Protein AF-A0A4U0V334-F1 (afdb_monomer_lite)

Sequence (136 aa):
KWNVPGDAAARKKHFLTEAHLKGFEFEEGRAYQCDFFNPYLDFNEFALKLPGFALVPGITVPIIRYWDGQPLRYALKNRATDELLFVLVFTLVPAGNAAQEEQKTAHGTATNDRNDGSKAPKPSAPNQAPPDDDLD

Radius of gyration: 24.69 Å; chains: 1; bounding box: 62×64×43 Å

Organism: NCBI:txid331657

InterPro domains:
  IPR013897 Domain of unknown function at the cortex 1 [PF08588] (3-93)

pLDDT: mean 71.51, std 20.06, range [31.98, 95.81]

Structure (mmCIF, N/CA/C/O backbone):
data_AF-A0A4U0V334-F1
#
_entry.id   AF-A0A4U0V334-F1
#
loop_
_atom_site.group_PDB
_atom_site.id
_atom_site.type_symbol
_atom_site.label_atom_id
_atom_site.label_alt_id
_atom_site.label_comp_id
_atom_site.label_asym_id
_atom_site.label_entity_id
_atom_site.label_seq_id
_atom_site.pdbx_PDB_ins_code
_atom_site.Cartn_x
_atom_site.Cartn_y
_atom_site.Cartn_z
_atom_site.occupancy
_atom_site.B_iso_or_equiv
_atom_site.auth_seq_id
_atom_site.auth_comp_id
_atom_site.auth_asym_id
_atom_site.auth_atom_id
_atom_site.pdbx_PDB_model_num
ATOM 1 N N . LYS A 1 1 ? -22.970 -3.326 8.012 1.00 71.88 1 LYS A N 1
ATOM 2 C CA . LYS A 1 1 ? -21.988 -3.596 9.089 1.00 71.88 1 LYS A CA 1
ATOM 3 C C . LYS A 1 1 ? -21.104 -2.377 9.357 1.00 71.88 1 LYS A C 1
ATOM 5 O O . LYS A 1 1 ? -21.142 -1.895 10.471 1.00 71.88 1 LYS A O 1
ATOM 10 N N . TRP A 1 2 ? -20.439 -1.791 8.350 1.00 83.38 2 TRP A N 1
ATOM 11 C CA . TRP A 1 2 ? -19.466 -0.697 8.571 1.00 83.38 2 TRP A CA 1
ATOM 12 C C . TRP A 1 2 ? -19.742 0.607 7.802 1.00 83.38 2 TRP A C 1
ATOM 14 O O . TRP A 1 2 ? -18.956 1.538 7.881 1.00 83.38 2 TRP A O 1
ATOM 24 N N . ASN A 1 3 ? -20.838 0.672 7.032 1.00 88.88 3 ASN A N 1
ATOM 25 C CA . ASN A 1 3 ? -21.253 1.841 6.235 1.00 88.88 3 ASN A CA 1
ATOM 26 C C . ASN A 1 3 ? -20.127 2.478 5.397 1.00 88.88 3 ASN A C 1
ATOM 28 O O . ASN A 1 3 ? -20.089 3.691 5.197 1.00 88.88 3 ASN A O 1
ATOM 32 N N . VAL A 1 4 ? -19.217 1.638 4.893 1.00 91.25 4 VAL A N 1
ATOM 33 C CA . VAL A 1 4 ? -18.082 2.066 4.075 1.00 91.25 4 VAL A CA 1
ATOM 34 C C . VAL A 1 4 ? -18.601 2.582 2.726 1.00 91.25 4 VAL A C 1
ATOM 36 O O . VAL A 1 4 ? -19.304 1.841 2.034 1.00 91.25 4 VAL A O 1
ATOM 39 N N . PRO A 1 5 ? -18.257 3.816 2.320 1.00 93.75 5 PRO A N 1
ATOM 40 C CA . PRO A 1 5 ? -18.695 4.369 1.041 1.00 93.75 5 PRO A CA 1
ATOM 41 C C . PRO A 1 5 ? -18.222 3.565 -0.186 1.00 93.75 5 PRO A C 1
ATOM 43 O O . PRO A 1 5 ? -17.156 2.946 -0.183 1.00 93.75 5 PRO A O 1
ATOM 46 N N . GLY A 1 6 ? -18.993 3.614 -1.277 1.00 91.00 6 GLY A N 1
ATOM 47 C CA . GLY A 1 6 ? -18.625 2.982 -2.555 1.00 91.00 6 GLY A CA 1
ATOM 48 C C . GLY A 1 6 ? -17.548 3.738 -3.345 1.00 91.00 6 GLY A C 1
ATOM 49 O O . GLY A 1 6 ? -16.776 3.122 -4.076 1.00 91.00 6 GLY A O 1
ATOM 50 N N . ASP A 1 7 ? -17.442 5.052 -3.153 1.00 93.44 7 ASP A N 1
ATOM 51 C CA . ASP A 1 7 ? -16.440 5.905 -3.8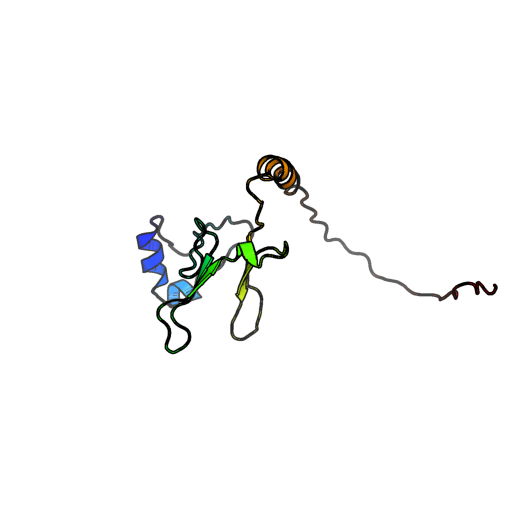00 1.00 93.44 7 ASP A CA 1
ATOM 52 C C . ASP A 1 7 ? -15.086 5.887 -3.060 1.00 93.44 7 ASP A C 1
ATOM 54 O O . ASP A 1 7 ? -15.035 5.860 -1.827 1.00 93.44 7 ASP A O 1
ATOM 58 N N . ALA A 1 8 ? -13.978 5.918 -3.805 1.00 88.69 8 ALA A N 1
ATOM 59 C CA . ALA A 1 8 ? -12.629 5.811 -3.248 1.00 88.69 8 ALA A CA 1
ATOM 60 C C . ALA A 1 8 ? -12.238 7.025 -2.387 1.00 88.69 8 ALA A C 1
ATOM 62 O O . ALA A 1 8 ? -11.695 6.853 -1.289 1.00 88.69 8 ALA A O 1
ATOM 63 N N . ALA A 1 9 ? -12.548 8.246 -2.837 1.00 91.50 9 ALA A N 1
ATOM 64 C CA . ALA A 1 9 ? -12.251 9.460 -2.078 1.00 91.50 9 ALA A CA 1
ATOM 65 C C . ALA A 1 9 ? -13.094 9.523 -0.794 1.00 91.50 9 ALA A C 1
ATOM 67 O O . ALA A 1 9 ? -12.582 9.861 0.281 1.00 91.50 9 ALA A O 1
ATOM 68 N N . ALA A 1 10 ? -14.360 9.113 -0.877 1.00 94.44 10 ALA A N 1
ATOM 69 C CA . ALA A 1 10 ? -15.244 9.000 0.274 1.00 94.44 10 ALA A CA 1
ATOM 70 C C . ALA A 1 10 ? -14.764 7.941 1.282 1.00 94.44 10 ALA A C 1
ATOM 72 O O . ALA A 1 10 ? -14.766 8.223 2.481 1.00 94.44 10 ALA A O 1
ATOM 73 N N . ARG A 1 11 ? -14.286 6.765 0.836 1.00 93.25 11 ARG A N 1
ATOM 74 C CA . ARG A 1 11 ? -13.657 5.769 1.731 1.00 93.25 11 ARG A CA 1
ATOM 75 C C . ARG A 1 11 ? -12.430 6.323 2.429 1.00 93.25 11 ARG A C 1
ATOM 77 O O . ARG A 1 11 ? -12.322 6.188 3.645 1.00 93.25 11 ARG A O 1
ATOM 84 N N . LYS A 1 12 ? -11.532 6.975 1.680 1.00 90.88 12 LYS A N 1
ATOM 85 C CA . LYS A 1 12 ? -10.335 7.606 2.250 1.00 90.88 12 LYS A CA 1
ATOM 86 C C . LYS A 1 12 ? -10.725 8.568 3.367 1.00 90.88 12 LYS A C 1
ATOM 88 O O . LYS A 1 12 ? -10.180 8.468 4.458 1.00 90.88 12 LYS A O 1
ATOM 93 N N . LYS A 1 13 ? -11.704 9.446 3.121 1.00 94.88 13 LYS A N 1
ATOM 94 C CA . LYS A 1 13 ? -12.220 10.385 4.128 1.00 94.88 13 LYS A CA 1
ATOM 95 C C . LYS A 1 13 ? -12.869 9.670 5.318 1.00 94.88 13 LYS A C 1
ATOM 97 O O . LYS A 1 13 ? -12.635 10.071 6.452 1.00 94.88 13 LYS A O 1
ATOM 102 N N . HIS A 1 14 ? -13.662 8.626 5.074 1.00 94.00 14 HIS A N 1
ATOM 103 C CA . HIS A 1 14 ? -14.339 7.847 6.115 1.00 94.00 14 HIS A CA 1
ATOM 104 C C . HIS A 1 14 ? -13.341 7.247 7.115 1.00 94.00 14 HIS A C 1
ATOM 106 O O . HIS A 1 14 ? -13.540 7.363 8.323 1.00 94.00 14 HIS A O 1
ATOM 112 N N . PHE A 1 15 ? -12.233 6.693 6.620 1.00 94.25 15 PHE A N 1
ATOM 113 C CA . PHE A 1 15 ? -11.183 6.094 7.445 1.00 94.25 15 PHE A CA 1
ATOM 114 C C . PHE A 1 15 ? -10.159 7.094 8.010 1.00 94.25 15 PHE A C 1
ATOM 116 O O . PHE A 1 15 ? -9.210 6.677 8.662 1.00 94.25 15 PHE A O 1
ATOM 123 N N . LEU A 1 16 ? -10.348 8.410 7.836 1.00 94.88 16 LEU A N 1
ATOM 124 C CA . LEU A 1 16 ? -9.604 9.404 8.628 1.00 94.88 16 LEU A CA 1
ATOM 125 C C . LEU A 1 16 ? -10.107 9.474 10.077 1.00 94.88 16 LEU A C 1
ATOM 127 O O . LEU A 1 16 ? -9.397 9.957 10.955 1.00 94.88 16 LEU A O 1
ATOM 131 N N . THR A 1 17 ? -11.331 9.012 10.338 1.00 94.88 17 THR A N 1
ATOM 132 C CA . THR A 1 17 ? -11.893 8.946 11.687 1.00 94.88 17 THR A CA 1
ATOM 133 C C . THR A 1 17 ? -11.444 7.662 12.379 1.00 94.88 17 THR A C 1
ATOM 135 O O . THR A 1 17 ? -11.780 6.561 11.947 1.00 94.88 17 THR A O 1
ATOM 138 N N . GLU A 1 18 ? -10.739 7.800 13.502 1.00 93.62 18 GLU A N 1
ATOM 139 C CA . GLU A 1 18 ? -10.164 6.673 14.249 1.00 93.62 18 GLU A CA 1
ATOM 140 C C . GLU A 1 18 ? -11.206 5.627 14.680 1.00 93.62 18 GLU A C 1
ATOM 142 O O . GLU A 1 18 ? -10.941 4.429 14.625 1.00 93.62 18 GLU A O 1
ATOM 147 N N . ALA A 1 19 ? -12.417 6.057 15.047 1.00 93.44 19 ALA A N 1
ATOM 148 C CA . ALA A 1 19 ? -13.504 5.147 15.405 1.00 93.44 19 ALA A CA 1
ATOM 149 C C . ALA A 1 19 ? -13.895 4.210 14.246 1.00 93.44 19 ALA A C 1
ATOM 151 O O . ALA A 1 19 ? -14.163 3.033 14.476 1.00 93.44 19 ALA A O 1
ATOM 152 N N . HIS A 1 20 ? -13.879 4.700 13.001 1.00 94.25 20 HIS A N 1
ATOM 153 C CA . HIS A 1 20 ? -14.166 3.874 11.826 1.00 94.25 20 HIS A CA 1
ATOM 154 C C . HIS A 1 20 ? -13.020 2.908 11.510 1.00 94.25 20 HIS A C 1
ATOM 156 O O . HIS A 1 20 ? -13.281 1.796 11.064 1.00 94.25 20 HIS A O 1
ATOM 162 N N . LEU A 1 21 ? -11.765 3.301 11.767 1.00 90.44 21 LEU A N 1
ATOM 163 C CA . LEU A 1 21 ? -10.610 2.404 11.640 1.00 90.44 21 LEU A CA 1
ATOM 164 C C . LEU A 1 21 ? -10.677 1.266 12.661 1.00 90.44 21 LEU A C 1
ATOM 166 O O . LEU A 1 21 ? -10.550 0.105 12.293 1.00 90.44 21 LEU A O 1
ATOM 170 N N . LYS A 1 22 ? -10.909 1.597 13.936 1.00 90.94 22 LYS A N 1
ATOM 171 C CA . LYS A 1 22 ? -10.968 0.615 15.030 1.00 90.94 22 LYS A CA 1
ATOM 172 C C . LYS A 1 22 ? -12.173 -0.317 14.938 1.00 90.94 22 LYS A C 1
ATOM 174 O O . LYS A 1 22 ? -12.090 -1.448 15.394 1.00 90.94 22 LYS A O 1
ATOM 179 N N . GLY A 1 23 ? -13.284 0.163 14.382 1.00 91.75 23 GLY A N 1
ATOM 180 C CA . GLY A 1 23 ? -14.483 -0.644 14.178 1.00 91.75 23 GLY A CA 1
ATOM 181 C C . GLY A 1 23 ? -14.441 -1.514 12.924 1.00 91.75 23 GLY A C 1
ATOM 182 O O . GLY A 1 23 ? -15.354 -2.303 12.723 1.00 91.75 23 GLY A O 1
ATOM 183 N N . PHE A 1 24 ? -13.442 -1.362 12.053 1.00 92.56 24 PHE A N 1
ATOM 184 C CA . PHE A 1 24 ? -13.371 -2.138 10.823 1.00 92.56 24 PHE A CA 1
ATOM 185 C C . PHE A 1 24 ? -12.706 -3.493 11.057 1.00 92.56 24 PHE A C 1
ATOM 187 O O . PHE A 1 24 ? -11.598 -3.575 11.578 1.00 92.56 24 PHE A O 1
ATOM 194 N N . GLU A 1 25 ? -13.355 -4.548 10.574 1.00 91.06 25 GLU A N 1
ATOM 195 C CA . GLU A 1 25 ? -12.827 -5.908 10.598 1.00 91.06 25 GLU A CA 1
ATOM 196 C C . GLU A 1 25 ? -12.737 -6.467 9.179 1.00 91.06 25 GLU A C 1
ATOM 198 O O . GLU A 1 25 ? -13.663 -6.317 8.369 1.00 91.06 25 GLU A O 1
ATOM 203 N N . PHE A 1 26 ? -11.621 -7.136 8.890 1.00 87.31 26 PHE A N 1
ATOM 204 C CA . PHE A 1 26 ? -11.492 -7.955 7.693 1.00 87.31 26 PHE A CA 1
ATOM 205 C C . PHE A 1 26 ? -12.303 -9.244 7.869 1.00 87.31 26 PHE A C 1
ATOM 207 O O . PHE A 1 26 ? -12.267 -9.877 8.919 1.00 87.31 26 PHE A O 1
ATOM 214 N N . GLU A 1 27 ? -13.056 -9.614 6.839 1.00 90.25 27 GLU A N 1
ATOM 215 C CA . GLU A 1 27 ? -13.955 -10.763 6.835 1.00 90.25 27 GLU A CA 1
ATOM 216 C C . GLU A 1 27 ? -13.328 -11.892 6.018 1.00 90.25 27 GLU A C 1
ATOM 218 O O . GLU A 1 27 ? -12.861 -11.679 4.893 1.00 90.25 27 GLU A O 1
ATOM 223 N N . GLU A 1 28 ? -13.334 -13.103 6.574 1.00 90.75 28 GLU A N 1
ATOM 224 C CA . GLU A 1 28 ? -12.890 -14.296 5.858 1.00 90.75 28 GLU A CA 1
ATOM 225 C C . GLU A 1 28 ? -13.732 -14.502 4.587 1.00 90.75 28 GLU A C 1
ATOM 227 O O . GLU A 1 28 ? -14.951 -14.330 4.586 1.00 90.75 28 GLU A O 1
ATOM 232 N N . GLY A 1 29 ? -13.077 -14.850 3.478 1.00 91.62 29 GLY A N 1
ATOM 233 C CA . GLY A 1 29 ? -13.739 -15.090 2.192 1.00 91.62 29 GLY A CA 1
ATOM 234 C C . GLY A 1 29 ? -14.118 -13.827 1.412 1.00 91.62 29 GLY A C 1
ATOM 235 O O . GLY A 1 29 ? -14.613 -13.935 0.289 1.00 91.62 29 GLY A O 1
ATOM 236 N N . ARG A 1 30 ? -13.860 -12.626 1.948 1.00 89.12 30 ARG A N 1
ATOM 237 C CA . ARG A 1 30 ? -14.080 -11.370 1.225 1.00 89.12 30 ARG A CA 1
ATOM 238 C C . ARG A 1 30 ? -12.839 -10.967 0.432 1.00 89.12 30 ARG A C 1
ATOM 240 O O . ARG A 1 30 ? -11.736 -10.909 0.963 1.00 89.12 30 ARG A O 1
ATOM 247 N N . ALA A 1 31 ? -13.030 -10.634 -0.843 1.00 88.38 31 ALA A N 1
ATOM 248 C CA . ALA A 1 31 ? -11.969 -10.065 -1.663 1.00 88.38 31 ALA A CA 1
ATOM 249 C C . ALA A 1 31 ? -11.723 -8.599 -1.275 1.00 88.38 31 ALA A C 1
ATOM 251 O O . ALA A 1 31 ? -12.647 -7.779 -1.275 1.00 88.38 31 ALA A O 1
ATOM 252 N N . TYR A 1 32 ? -10.466 -8.270 -0.983 1.00 86.19 32 TYR A N 1
ATOM 253 C CA . TYR A 1 32 ? -10.001 -6.907 -0.745 1.00 86.19 32 TYR A CA 1
ATOM 254 C C . TYR A 1 32 ? -9.016 -6.523 -1.840 1.00 86.19 32 TYR A C 1
ATOM 256 O O . TYR A 1 32 ? -8.155 -7.312 -2.216 1.00 86.19 32 TYR A O 1
ATOM 264 N N . GLN A 1 33 ? -9.161 -5.307 -2.354 1.00 85.56 33 GLN A N 1
ATOM 265 C CA . GLN A 1 33 ? -8.292 -4.756 -3.385 1.00 85.56 33 GLN A CA 1
ATOM 266 C C . GLN A 1 33 ? -7.700 -3.451 -2.870 1.00 85.56 33 GLN A C 1
ATOM 268 O O . GLN A 1 33 ? -8.393 -2.649 -2.235 1.00 85.56 33 GLN A O 1
ATOM 273 N N . CYS A 1 34 ? -6.420 -3.245 -3.141 1.00 80.75 34 CYS A N 1
ATOM 274 C CA . CYS A 1 34 ? -5.721 -2.006 -2.864 1.00 80.75 34 CYS A CA 1
ATOM 275 C C . CYS A 1 34 ? -4.675 -1.765 -3.947 1.00 80.75 34 CYS A C 1
ATOM 277 O O . CYS A 1 34 ? -4.100 -2.706 -4.492 1.00 80.75 34 CYS A O 1
ATOM 279 N N . ASP A 1 35 ? -4.424 -0.492 -4.225 1.00 81.00 35 ASP A N 1
ATOM 280 C CA . ASP A 1 35 ? -3.303 -0.102 -5.062 1.00 81.00 35 ASP A CA 1
ATOM 281 C C . ASP A 1 35 ? -2.031 -0.137 -4.216 1.00 81.00 35 ASP A C 1
ATOM 283 O O . ASP A 1 35 ? -1.983 0.408 -3.106 1.00 81.00 35 ASP A O 1
ATOM 287 N N . PHE A 1 36 ? -0.985 -0.773 -4.735 1.00 80.00 36 PHE A N 1
ATOM 288 C CA . PHE A 1 36 ? 0.334 -0.676 -4.132 1.00 80.00 36 PHE A CA 1
ATOM 289 C C . PHE A 1 36 ? 0.999 0.629 -4.568 1.00 80.00 36 PHE A C 1
ATOM 291 O O . PHE A 1 36 ? 1.182 0.879 -5.757 1.00 80.00 36 PHE A O 1
ATOM 298 N N . PHE A 1 37 ? 1.408 1.443 -3.597 1.00 77.62 37 PHE A N 1
ATOM 299 C CA . PHE A 1 37 ? 2.192 2.644 -3.846 1.00 77.62 37 PHE A CA 1
ATOM 300 C C . PHE A 1 37 ? 3.353 2.723 -2.859 1.00 77.62 37 PHE A C 1
ATOM 302 O O . PHE A 1 37 ? 3.149 2.778 -1.645 1.00 77.62 37 PHE A O 1
ATOM 309 N N . ASN A 1 38 ? 4.576 2.762 -3.384 1.00 79.06 38 ASN A N 1
ATOM 310 C CA . ASN A 1 38 ? 5.774 3.050 -2.612 1.00 79.06 38 ASN A CA 1
ATOM 311 C C . ASN A 1 38 ? 6.499 4.238 -3.264 1.00 79.06 38 ASN A C 1
ATOM 313 O O . ASN A 1 38 ? 6.951 4.094 -4.398 1.00 79.06 38 ASN A O 1
ATOM 317 N N . PRO A 1 39 ? 6.647 5.387 -2.574 1.00 77.75 39 PRO A N 1
ATOM 318 C CA . PRO A 1 39 ? 7.265 6.583 -3.154 1.00 77.75 39 PRO A CA 1
ATOM 319 C C . PRO A 1 39 ? 8.743 6.390 -3.512 1.00 77.75 39 PRO A C 1
ATOM 321 O O . PRO A 1 39 ? 9.312 7.210 -4.228 1.00 77.75 39 PRO A O 1
ATOM 324 N N . TYR A 1 40 ? 9.363 5.328 -3.004 1.00 79.50 40 TYR A N 1
ATOM 325 C CA . TYR A 1 40 ? 10.763 5.027 -3.232 1.00 79.50 40 TYR A CA 1
ATOM 326 C C . TYR A 1 40 ? 10.973 3.993 -4.329 1.00 79.50 40 TYR A C 1
ATOM 328 O O . TYR A 1 40 ? 12.101 3.859 -4.767 1.00 79.50 40 TYR A O 1
ATOM 336 N N . LEU A 1 41 ? 9.957 3.259 -4.790 1.00 82.62 41 LEU A N 1
ATOM 337 C CA . LEU A 1 41 ? 10.141 2.255 -5.840 1.00 82.62 41 LEU A CA 1
ATOM 338 C C . LEU A 1 41 ? 9.627 2.785 -7.179 1.00 82.62 41 LEU A C 1
ATOM 340 O O . LEU A 1 41 ? 8.435 3.038 -7.337 1.00 82.62 41 LEU A O 1
ATOM 344 N N . ASP A 1 42 ? 10.527 2.914 -8.148 1.00 79.88 42 ASP A N 1
ATOM 345 C CA . ASP A 1 42 ? 10.175 3.194 -9.535 1.00 79.88 42 ASP A CA 1
ATOM 346 C C . ASP A 1 42 ? 10.107 1.882 -10.314 1.00 79.88 42 ASP A C 1
ATOM 348 O O . ASP A 1 42 ? 11.137 1.252 -10.528 1.00 79.88 42 ASP A O 1
ATOM 352 N N . PHE A 1 43 ? 8.911 1.465 -10.731 1.00 76.88 43 PHE A N 1
ATOM 353 C CA . PHE A 1 43 ? 8.724 0.242 -11.518 1.00 76.88 43 PHE A CA 1
ATOM 354 C C . PHE A 1 43 ? 9.130 0.387 -12.988 1.00 76.88 43 PHE A C 1
ATOM 356 O O . PHE A 1 43 ? 9.426 -0.626 -13.616 1.00 76.88 43 PHE A O 1
ATOM 363 N N . ASN A 1 44 ? 9.167 1.605 -13.539 1.00 76.88 44 ASN A N 1
ATOM 364 C CA . ASN A 1 44 ? 9.528 1.811 -14.944 1.00 76.88 44 ASN A CA 1
ATOM 365 C C . ASN A 1 44 ? 11.025 1.566 -15.161 1.00 76.88 44 ASN A C 1
ATOM 367 O O . ASN A 1 44 ? 11.418 0.925 -16.131 1.00 76.88 44 ASN A O 1
ATOM 371 N N . GLU A 1 45 ? 11.854 2.059 -14.237 1.00 75.69 45 GLU A N 1
ATOM 372 C CA . GLU A 1 45 ? 13.315 1.884 -14.271 1.00 75.69 45 GLU A CA 1
ATOM 373 C C . GLU A 1 45 ? 13.822 0.812 -13.291 1.00 75.69 45 GLU A C 1
ATOM 375 O O . GLU A 1 45 ? 15.019 0.533 -13.225 1.00 75.69 45 GLU A O 1
ATOM 380 N N . PHE A 1 46 ? 12.914 0.218 -12.514 1.00 78.06 46 PHE A N 1
ATOM 381 C CA . PHE A 1 46 ? 13.194 -0.717 -11.426 1.00 78.06 46 PHE A CA 1
ATOM 382 C C . PHE A 1 46 ? 14.316 -0.239 -10.486 1.00 78.06 46 PHE A C 1
ATOM 384 O O . PHE A 1 46 ? 15.333 -0.907 -10.254 1.00 78.06 46 PHE A O 1
ATOM 391 N N . ALA A 1 47 ? 14.130 0.972 -9.961 1.00 79.00 47 ALA A N 1
ATOM 392 C CA . ALA A 1 47 ? 15.109 1.668 -9.139 1.00 79.00 47 ALA A CA 1
ATOM 393 C C . ALA A 1 47 ? 14.514 2.132 -7.807 1.00 79.00 47 ALA A C 1
ATOM 395 O O . ALA A 1 47 ? 13.346 2.518 -7.724 1.00 79.00 47 ALA A O 1
ATOM 396 N N . LEU A 1 48 ? 15.341 2.125 -6.760 1.00 79.19 48 LEU A N 1
ATOM 397 C CA . LEU A 1 48 ? 14.986 2.666 -5.456 1.00 79.19 48 LEU A CA 1
ATOM 398 C C . LEU A 1 48 ? 15.418 4.136 -5.372 1.00 79.19 48 LEU A C 1
ATOM 400 O O . LEU A 1 48 ? 16.610 4.436 -5.368 1.00 79.19 48 LEU A O 1
ATOM 404 N N . LYS A 1 49 ? 14.454 5.049 -5.297 1.00 80.69 49 LYS A N 1
ATOM 405 C CA . LYS A 1 49 ? 14.625 6.488 -5.090 1.00 80.69 49 LYS A CA 1
ATOM 406 C C . LYS A 1 49 ? 14.583 6.783 -3.599 1.00 80.69 49 LYS A C 1
ATOM 408 O O . LYS A 1 49 ? 13.514 6.977 -3.032 1.00 80.69 49 LYS A O 1
ATOM 413 N N . LEU A 1 50 ? 15.736 6.808 -2.945 1.00 77.75 50 LEU A N 1
ATOM 414 C CA . LEU A 1 50 ? 15.808 7.147 -1.529 1.00 77.75 50 LEU A CA 1
ATOM 415 C C . LEU A 1 50 ? 15.950 8.666 -1.348 1.00 77.75 50 LEU A C 1
ATOM 417 O O . LEU A 1 50 ? 16.862 9.268 -1.929 1.00 77.75 50 LEU A O 1
ATOM 421 N N . PRO A 1 51 ? 15.089 9.311 -0.537 1.00 68.75 51 PRO A N 1
ATOM 422 C CA . PRO A 1 51 ? 15.293 10.691 -0.131 1.00 68.75 51 PRO A CA 1
ATOM 423 C C . PRO A 1 51 ? 16.593 10.759 0.668 1.00 68.75 51 PRO A C 1
ATOM 425 O O . PRO A 1 51 ? 16.884 9.863 1.459 1.00 68.75 51 PRO A O 1
ATOM 428 N N . GLY A 1 52 ? 17.382 11.801 0.403 1.00 61.78 52 GLY A N 1
ATOM 429 C CA . GLY A 1 52 ? 18.775 11.927 0.825 1.00 61.78 52 GLY A CA 1
ATOM 430 C C . GLY A 1 52 ? 19.042 11.418 2.239 1.00 61.78 52 GLY A C 1
ATOM 431 O O . GLY A 1 52 ? 18.628 12.029 3.223 1.00 61.78 52 GLY A O 1
ATOM 432 N N . PHE A 1 53 ? 19.771 10.306 2.331 1.00 53.53 53 PHE A N 1
ATOM 433 C CA . PHE A 1 53 ? 20.400 9.863 3.567 1.00 53.53 53 PHE A CA 1
ATOM 434 C C . PHE A 1 53 ? 21.480 10.904 3.878 1.00 53.53 53 PHE A C 1
ATOM 436 O O . PHE A 1 53 ? 22.507 10.908 3.216 1.00 53.53 53 PHE A O 1
ATOM 443 N N . ALA A 1 54 ? 21.178 11.854 4.768 1.00 47.47 54 AL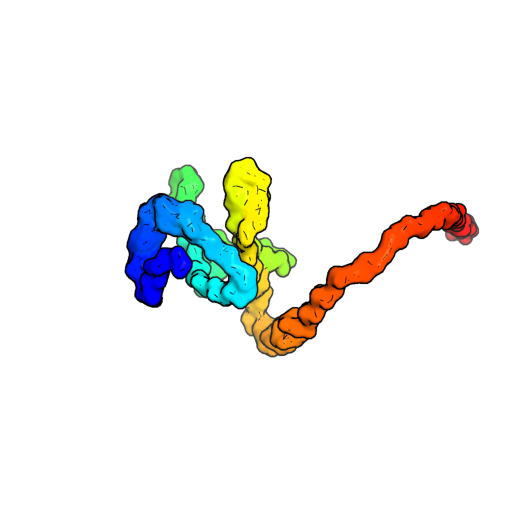A A N 1
ATOM 444 C CA . ALA A 1 54 ? 22.069 12.901 5.279 1.00 47.47 54 ALA A CA 1
ATOM 445 C C . ALA A 1 54 ? 23.107 13.460 4.266 1.00 47.47 54 ALA A C 1
ATOM 447 O O . ALA A 1 54 ? 24.183 12.901 4.099 1.00 47.47 54 ALA A O 1
ATOM 448 N N . LEU A 1 55 ? 22.823 14.643 3.694 1.00 49.88 55 LEU A N 1
ATOM 449 C CA . LEU A 1 55 ? 23.744 15.531 2.941 1.00 49.88 55 LEU A CA 1
ATOM 450 C C . LEU A 1 55 ? 23.849 15.361 1.411 1.00 49.88 55 LEU A C 1
ATOM 452 O O . LEU A 1 55 ? 24.417 16.245 0.774 1.00 49.88 55 LEU A O 1
ATOM 456 N N . VAL A 1 56 ? 23.267 14.329 0.789 1.00 56.44 56 VAL A N 1
ATOM 457 C CA . VAL A 1 56 ? 23.280 14.171 -0.686 1.00 56.44 56 VAL A CA 1
ATOM 458 C C . VAL A 1 56 ? 21.863 14.307 -1.264 1.00 56.44 56 VAL A C 1
ATOM 460 O O . VAL A 1 56 ? 20.952 13.635 -0.769 1.00 56.44 56 VAL A O 1
ATOM 463 N N . PRO A 1 57 ? 21.625 15.147 -2.294 1.00 60.53 57 PRO A N 1
ATOM 464 C CA . PRO A 1 57 ? 20.332 15.196 -2.972 1.00 60.53 57 PRO A CA 1
ATOM 465 C C . PRO A 1 57 ? 20.047 13.844 -3.643 1.00 60.53 57 PRO A C 1
ATOM 467 O O . PRO A 1 57 ? 20.779 13.453 -4.539 1.00 60.53 57 PRO A O 1
ATOM 470 N N . GLY A 1 58 ? 19.006 13.150 -3.159 1.00 64.31 58 GLY A N 1
ATOM 471 C CA . GLY A 1 58 ? 18.346 11.956 -3.720 1.00 64.31 58 GLY A CA 1
ATOM 472 C C . GLY A 1 58 ? 19.231 10.886 -4.377 1.00 64.31 58 GLY A C 1
ATOM 473 O O . GLY A 1 58 ? 19.724 11.073 -5.484 1.00 64.31 58 GLY A O 1
ATOM 474 N N . ILE A 1 59 ? 19.336 9.700 -3.769 1.00 73.44 59 ILE A N 1
ATOM 475 C CA . ILE A 1 59 ? 20.055 8.566 -4.374 1.00 73.44 59 ILE A CA 1
ATOM 476 C C . ILE A 1 59 ? 19.053 7.688 -5.128 1.00 73.44 59 ILE A C 1
ATOM 478 O O . ILE A 1 59 ? 18.080 7.216 -4.544 1.00 73.44 59 ILE A O 1
ATOM 482 N N . THR A 1 60 ? 19.310 7.448 -6.416 1.00 75.88 60 THR A N 1
ATOM 483 C CA . THR A 1 60 ? 18.586 6.450 -7.217 1.00 75.88 60 THR A CA 1
ATOM 484 C C . THR A 1 60 ? 19.468 5.218 -7.379 1.00 75.88 60 THR A C 1
ATOM 486 O O . THR A 1 60 ? 20.528 5.294 -7.999 1.00 75.88 60 THR A O 1
ATOM 489 N N . VAL A 1 61 ? 19.052 4.089 -6.805 1.00 77.75 61 VAL A N 1
ATOM 490 C CA . VAL A 1 61 ? 19.785 2.818 -6.878 1.00 77.75 61 VAL A CA 1
ATOM 491 C C . VAL A 1 61 ? 19.090 1.895 -7.881 1.00 77.75 61 VAL A C 1
ATOM 493 O O . VAL A 1 61 ? 17.969 1.466 -7.604 1.00 77.75 61 VAL A O 1
ATOM 496 N N . PRO A 1 62 ? 19.712 1.561 -9.027 1.00 80.19 62 PRO A N 1
ATOM 497 C CA . PRO A 1 62 ? 19.143 0.602 -9.966 1.00 80.19 62 PRO A CA 1
ATOM 498 C C . PRO A 1 62 ? 19.177 -0.793 -9.339 1.00 80.19 62 PRO A C 1
ATOM 500 O O . PRO A 1 62 ? 20.247 -1.386 -9.189 1.00 80.19 62 PRO A O 1
ATOM 503 N N . ILE A 1 63 ? 18.012 -1.323 -8.969 1.00 77.19 63 ILE A N 1
ATOM 504 C CA . ILE A 1 63 ? 17.926 -2.578 -8.216 1.00 77.19 63 ILE A CA 1
ATOM 505 C C . ILE A 1 63 ? 18.371 -3.743 -9.109 1.00 77.19 63 ILE A C 1
ATOM 507 O O . ILE A 1 63 ? 19.072 -4.638 -8.652 1.00 77.19 63 ILE A O 1
ATOM 511 N N . ILE A 1 64 ? 18.068 -3.685 -10.410 1.00 73.88 64 ILE A N 1
ATOM 512 C CA . ILE A 1 64 ? 18.348 -4.773 -11.357 1.00 73.88 64 ILE A CA 1
ATOM 513 C C . ILE A 1 64 ? 19.841 -5.107 -11.498 1.00 73.88 64 ILE A C 1
ATOM 515 O O . ILE A 1 64 ? 20.187 -6.234 -11.828 1.00 73.88 64 ILE A O 1
ATOM 519 N N . ARG A 1 65 ? 20.736 -4.143 -11.230 1.00 74.06 65 ARG A N 1
ATOM 520 C CA . ARG A 1 65 ? 22.192 -4.364 -11.297 1.00 74.06 65 ARG A CA 1
ATOM 521 C C . ARG A 1 65 ? 22.728 -5.176 -10.120 1.00 74.06 65 ARG A C 1
ATOM 523 O O . ARG A 1 65 ? 23.798 -5.760 -10.236 1.00 74.06 65 ARG A O 1
ATOM 530 N N . TYR A 1 66 ? 22.005 -5.173 -9.006 1.00 72.62 66 TYR A N 1
ATOM 531 C CA . TYR A 1 66 ? 22.389 -5.834 -7.759 1.00 72.62 66 TYR A CA 1
ATOM 532 C C . TYR A 1 66 ? 21.418 -6.956 -7.374 1.00 72.62 66 TYR A C 1
ATOM 534 O O . TYR A 1 66 ? 21.564 -7.555 -6.314 1.00 72.62 66 TYR A O 1
ATOM 542 N N . TRP A 1 67 ? 20.419 -7.221 -8.215 1.00 74.62 67 TRP A N 1
ATOM 543 C CA . TRP A 1 67 ? 19.412 -8.243 -7.987 1.00 74.62 67 TRP A CA 1
ATOM 544 C C . TRP A 1 67 ? 20.007 -9.631 -8.234 1.00 74.62 67 TRP A C 1
ATOM 546 O O . TRP A 1 67 ? 20.526 -9.912 -9.312 1.00 74.62 67 TRP A O 1
ATOM 556 N N . ASP A 1 68 ? 19.891 -10.511 -7.246 1.00 76.81 68 ASP A N 1
ATOM 557 C CA . ASP A 1 68 ? 20.455 -11.867 -7.232 1.00 76.81 68 ASP A CA 1
ATOM 558 C C . ASP A 1 68 ? 19.437 -12.967 -7.590 1.00 76.81 68 ASP A C 1
ATOM 560 O O . ASP A 1 68 ? 19.759 -14.152 -7.575 1.00 76.81 68 ASP A O 1
ATOM 564 N N . GLY A 1 69 ? 18.202 -12.590 -7.920 1.00 76.44 69 GLY A N 1
ATOM 565 C CA . GLY A 1 69 ? 17.106 -13.505 -8.251 1.00 76.44 69 GLY A CA 1
ATOM 566 C C . GLY A 1 69 ? 16.035 -13.583 -7.164 1.00 76.44 69 GLY A C 1
ATOM 567 O O . GLY A 1 69 ? 14.967 -14.139 -7.415 1.00 76.44 69 GLY A O 1
ATOM 568 N N . GLN A 1 70 ? 16.278 -13.019 -5.978 1.00 80.69 70 GLN A N 1
ATOM 569 C CA . GLN A 1 70 ? 15.329 -13.093 -4.870 1.00 80.69 70 GLN A CA 1
ATOM 570 C C . GLN A 1 70 ? 14.110 -12.191 -5.083 1.00 80.69 70 GLN A C 1
ATOM 572 O O . GLN A 1 70 ? 14.266 -11.049 -5.505 1.00 80.69 70 GLN A O 1
ATOM 577 N N . PRO A 1 71 ? 12.892 -12.643 -4.742 1.00 80.06 71 PRO A N 1
ATOM 578 C CA . PRO A 1 71 ? 11.701 -11.829 -4.912 1.00 80.06 71 PRO A CA 1
ATOM 579 C C . PRO A 1 71 ? 11.706 -10.618 -3.973 1.00 80.06 71 PRO A C 1
ATOM 581 O O . PRO A 1 71 ? 12.059 -10.711 -2.793 1.00 80.06 71 PRO A O 1
ATOM 584 N N . LEU A 1 72 ? 11.232 -9.479 -4.476 1.00 79.81 72 LEU A N 1
ATOM 585 C CA . LEU A 1 72 ? 11.120 -8.261 -3.686 1.00 79.81 72 LEU A CA 1
ATOM 586 C C . LEU A 1 72 ? 9.888 -8.349 -2.791 1.00 79.81 72 LEU A C 1
ATOM 588 O O . LEU A 1 72 ? 8.758 -8.446 -3.269 1.00 79.81 72 LEU A O 1
ATOM 592 N N . ARG A 1 73 ? 10.111 -8.297 -1.478 1.00 85.75 73 ARG A N 1
ATOM 593 C CA . ARG A 1 73 ? 9.070 -8.507 -0.472 1.00 85.75 73 ARG A CA 1
ATOM 594 C C . ARG A 1 73 ? 8.777 -7.235 0.317 1.00 85.75 73 ARG A C 1
ATOM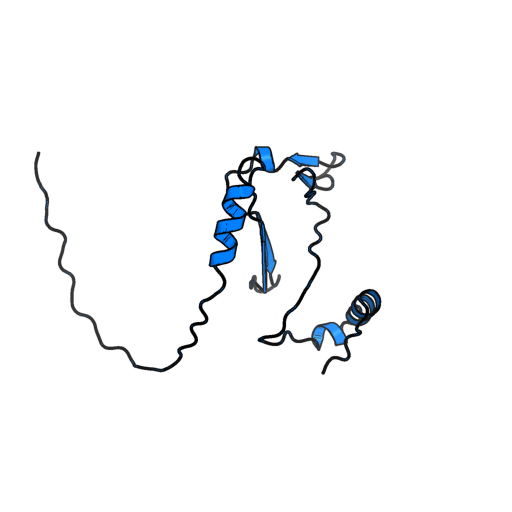 596 O O . ARG A 1 73 ? 9.652 -6.713 1.004 1.00 85.75 73 ARG A O 1
ATOM 603 N N . TYR A 1 74 ? 7.517 -6.814 0.312 1.00 85.25 74 TYR A N 1
ATOM 604 C CA . TYR A 1 74 ? 6.993 -5.768 1.185 1.00 85.25 74 TYR A CA 1
ATOM 605 C C . TYR A 1 74 ? 6.100 -6.389 2.246 1.00 85.25 74 TYR A C 1
ATOM 607 O O . TYR A 1 74 ? 5.049 -6.932 1.928 1.00 85.25 74 TYR A O 1
ATOM 615 N N . ALA A 1 75 ? 6.523 -6.304 3.504 1.00 88.94 75 ALA A N 1
ATOM 616 C CA . ALA A 1 75 ? 5.775 -6.826 4.637 1.00 88.94 75 ALA A CA 1
ATOM 617 C C . ALA A 1 75 ? 5.142 -5.679 5.429 1.00 88.94 75 ALA A C 1
ATOM 619 O O . ALA A 1 75 ? 5.843 -4.801 5.935 1.00 88.94 75 ALA A O 1
ATOM 620 N N . LEU A 1 76 ? 3.822 -5.716 5.572 1.00 87.81 76 LEU A N 1
ATOM 621 C CA . LEU A 1 76 ? 3.106 -4.959 6.584 1.00 87.81 76 LEU A CA 1
ATOM 622 C C . LEU A 1 76 ? 3.117 -5.779 7.871 1.00 87.81 76 LEU A C 1
ATOM 624 O O . LEU A 1 76 ? 2.599 -6.897 7.910 1.00 87.81 76 LEU A O 1
ATOM 628 N N . LYS A 1 77 ? 3.698 -5.209 8.923 1.00 92.75 77 LYS A N 1
ATOM 629 C CA . LYS A 1 77 ? 3.752 -5.826 10.243 1.00 92.75 77 LYS A CA 1
ATOM 630 C C . LYS A 1 77 ? 3.132 -4.933 11.301 1.00 92.75 77 LYS A C 1
ATOM 632 O O . LYS A 1 77 ? 3.197 -3.704 11.208 1.00 92.75 77 LYS A O 1
ATOM 637 N N . ASN A 1 78 ? 2.599 -5.553 12.342 1.00 90.81 78 ASN A N 1
ATOM 638 C CA . ASN A 1 78 ? 2.294 -4.859 13.576 1.00 90.81 78 ASN A CA 1
ATOM 639 C C . ASN A 1 78 ? 3.608 -4.412 14.233 1.00 90.81 78 ASN A C 1
ATOM 641 O O . ASN A 1 78 ? 4.460 -5.226 14.574 1.00 90.81 78 ASN A O 1
ATOM 645 N N . ARG A 1 79 ? 3.774 -3.104 14.429 1.00 91.44 79 ARG A N 1
ATOM 646 C CA . ARG A 1 79 ? 5.012 -2.526 14.967 1.00 91.44 79 ARG A CA 1
ATOM 647 C C . ARG A 1 79 ? 5.315 -2.945 16.411 1.00 91.44 79 ARG A C 1
ATOM 649 O O . ARG A 1 79 ? 6.479 -2.935 16.794 1.00 91.44 79 ARG A O 1
ATOM 656 N N . ALA A 1 80 ? 4.297 -3.251 17.214 1.00 94.88 80 ALA A N 1
ATOM 657 C CA . ALA A 1 80 ? 4.475 -3.600 18.622 1.00 94.88 80 ALA A CA 1
ATOM 658 C C . ALA A 1 80 ? 4.767 -5.093 18.823 1.00 94.88 80 ALA A C 1
ATOM 660 O O . ALA A 1 80 ? 5.570 -5.441 19.681 1.00 94.88 80 ALA A O 1
ATOM 661 N N . THR A 1 81 ? 4.122 -5.963 18.040 1.00 95.81 81 THR A N 1
ATOM 662 C CA . THR A 1 81 ? 4.220 -7.427 18.190 1.00 95.81 81 THR A CA 1
ATOM 663 C C . THR A 1 81 ? 5.129 -8.096 17.156 1.00 95.81 81 THR A C 1
ATOM 665 O O . THR A 1 81 ? 5.390 -9.286 17.268 1.00 95.81 81 THR A O 1
ATOM 668 N N . ASP A 1 82 ? 5.589 -7.352 16.144 1.00 92.88 82 ASP A N 1
ATOM 669 C CA . ASP A 1 82 ? 6.254 -7.852 14.927 1.00 92.88 82 ASP A CA 1
ATOM 670 C C . ASP A 1 82 ? 5.427 -8.883 14.127 1.00 92.88 82 ASP A C 1
ATOM 672 O O . ASP A 1 82 ? 5.930 -9.547 13.218 1.00 92.88 82 ASP A O 1
ATOM 676 N N . GLU A 1 83 ? 4.130 -8.987 14.421 1.00 95.19 83 GLU A N 1
ATOM 677 C CA . GLU A 1 83 ? 3.213 -9.900 13.747 1.00 95.19 83 GLU A CA 1
ATOM 678 C C . GLU A 1 83 ? 3.018 -9.505 12.280 1.00 95.19 83 GLU A C 1
ATOM 680 O O . GLU A 1 83 ? 2.786 -8.338 11.952 1.00 95.19 83 GLU A O 1
ATOM 685 N N . LEU A 1 84 ? 3.105 -10.489 11.388 1.00 92.12 84 LEU A N 1
ATOM 686 C CA . LEU A 1 84 ? 2.947 -10.299 9.954 1.00 92.12 84 LEU A CA 1
ATOM 687 C C . LEU A 1 84 ? 1.465 -10.197 9.588 1.00 92.12 84 LEU A C 1
ATOM 689 O O . LEU A 1 84 ? 0.718 -11.151 9.768 1.00 92.12 84 LEU A O 1
ATOM 693 N N . LEU A 1 85 ? 1.058 -9.056 9.033 1.00 87.88 85 LEU A N 1
ATOM 694 C CA . LEU A 1 85 ? -0.340 -8.795 8.681 1.00 87.88 85 LEU A CA 1
ATOM 695 C C . LEU A 1 85 ? -0.605 -9.021 7.192 1.00 87.88 85 LEU A C 1
ATOM 697 O O . LEU A 1 85 ? -1.637 -9.562 6.811 1.00 87.88 85 LEU A O 1
ATOM 701 N N . PHE A 1 86 ? 0.319 -8.585 6.336 1.00 87.12 86 PHE A N 1
ATOM 702 C CA . PHE A 1 86 ? 0.173 -8.694 4.888 1.00 87.12 86 PHE A CA 1
ATOM 703 C C . PHE A 1 86 ? 1.536 -8.654 4.199 1.00 87.12 86 PHE A C 1
ATOM 705 O O . PHE A 1 86 ? 2.445 -7.961 4.657 1.00 87.12 86 PHE A O 1
ATOM 712 N N . VAL A 1 87 ? 1.682 -9.378 3.088 1.00 89.69 87 VAL A N 1
ATOM 713 C CA . VAL A 1 87 ? 2.912 -9.398 2.293 1.00 89.69 87 VAL A CA 1
ATOM 714 C C . VAL A 1 87 ? 2.587 -9.230 0.819 1.00 89.69 87 VAL A C 1
ATOM 716 O O . VAL A 1 87 ? 1.803 -10.000 0.274 1.00 89.69 87 VAL A O 1
ATOM 719 N N . LEU A 1 88 ? 3.251 -8.279 0.163 1.00 87.06 88 LEU A N 1
ATOM 720 C CA . LEU A 1 88 ? 3.350 -8.249 -1.293 1.00 87.06 88 LEU A CA 1
ATOM 721 C C . LEU A 1 88 ? 4.699 -8.816 -1.714 1.00 87.06 88 LEU A C 1
ATOM 723 O O . LEU A 1 88 ? 5.739 -8.427 -1.178 1.00 87.06 88 LEU A O 1
ATOM 727 N N . VAL A 1 89 ? 4.670 -9.721 -2.684 1.00 87.94 89 VAL A N 1
ATOM 728 C CA . VAL A 1 89 ? 5.859 -10.345 -3.261 1.00 87.94 89 VAL A CA 1
ATOM 729 C C . VAL A 1 89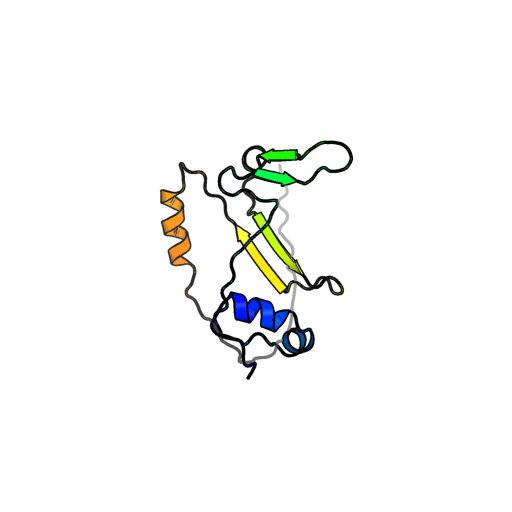 ? 5.874 -10.030 -4.749 1.00 87.94 89 VAL A C 1
ATOM 731 O O . VAL A 1 89 ? 4.956 -10.414 -5.468 1.00 87.94 89 VAL A O 1
ATOM 734 N N . PHE A 1 90 ? 6.908 -9.329 -5.204 1.00 82.19 90 PHE A N 1
ATOM 735 C CA . PHE A 1 90 ? 7.166 -9.104 -6.619 1.00 82.19 90 PHE A CA 1
ATOM 736 C C . PHE A 1 90 ? 8.245 -10.075 -7.085 1.00 82.19 90 PHE A C 1
ATOM 738 O O . PHE A 1 90 ? 9.372 -10.057 -6.584 1.00 82.19 90 PHE A O 1
ATOM 745 N N . THR A 1 91 ? 7.906 -10.897 -8.069 1.00 80.62 91 THR A N 1
ATOM 746 C CA . THR A 1 91 ? 8.888 -11.671 -8.824 1.00 80.62 91 THR A CA 1
ATOM 747 C C . THR A 1 91 ? 9.301 -10.849 -10.030 1.00 80.62 91 THR A C 1
ATOM 749 O O . THR A 1 91 ? 8.446 -10.417 -10.802 1.00 80.62 91 THR A O 1
ATOM 752 N N . LEU A 1 92 ? 10.601 -10.614 -10.187 1.00 76.25 92 LEU A N 1
ATOM 753 C CA . LEU A 1 92 ? 11.101 -10.014 -11.413 1.00 76.25 92 LEU A CA 1
ATOM 754 C C . LEU A 1 92 ? 11.373 -11.068 -12.454 1.00 76.25 92 LEU A C 1
ATOM 756 O O . LEU A 1 92 ? 12.148 -11.993 -12.223 1.00 76.25 92 LEU A O 1
ATOM 760 N N . VAL A 1 93 ? 10.816 -10.823 -13.630 1.00 75.44 93 VAL A N 1
ATOM 761 C CA . VAL A 1 93 ? 11.096 -11.604 -14.819 1.00 75.44 93 VAL A CA 1
ATOM 762 C C . VAL A 1 93 ? 11.888 -10.721 -15.776 1.00 75.44 93 VAL A C 1
ATOM 764 O O . VAL A 1 93 ? 11.386 -9.669 -16.182 1.00 75.44 93 VAL A O 1
ATOM 767 N N . PRO A 1 94 ? 13.131 -11.087 -16.135 1.00 72.25 94 PRO A N 1
ATOM 768 C CA . PRO A 1 94 ? 13.865 -10.387 -17.178 1.00 72.25 94 PRO A CA 1
ATOM 769 C C . PRO A 1 94 ? 13.040 -10.338 -18.467 1.00 72.25 94 PRO A C 1
ATOM 771 O O . PRO A 1 94 ? 12.406 -11.325 -18.834 1.00 72.25 94 PRO A O 1
ATOM 774 N N . ALA A 1 95 ? 13.075 -9.218 -19.191 1.00 71.62 95 ALA A N 1
ATOM 775 C CA . ALA A 1 95 ? 12.241 -9.026 -20.383 1.00 71.62 95 ALA A CA 1
ATOM 776 C C . ALA A 1 95 ? 12.426 -10.125 -21.453 1.00 71.62 95 ALA A C 1
ATOM 778 O O . ALA A 1 95 ? 11.469 -10.488 -22.128 1.00 71.62 95 ALA A O 1
ATOM 779 N N . GLY A 1 96 ? 13.628 -10.707 -21.568 1.00 75.38 96 GLY A N 1
ATOM 780 C CA . GLY A 1 96 ? 13.895 -11.836 -22.472 1.00 75.38 96 GLY A CA 1
ATOM 781 C C . GLY A 1 96 ? 13.206 -13.152 -22.081 1.00 75.38 96 GLY A C 1
ATOM 782 O O . GLY A 1 96 ? 13.072 -14.037 -22.920 1.00 75.38 96 GLY A O 1
ATOM 783 N N . ASN A 1 97 ? 12.736 -13.264 -20.836 1.00 67.00 97 ASN A N 1
ATOM 784 C CA . ASN A 1 97 ? 12.180 -14.481 -20.245 1.00 67.00 97 ASN A CA 1
ATOM 785 C C . ASN A 1 97 ? 10.678 -14.351 -19.917 1.00 67.00 97 ASN A C 1
ATOM 787 O O . ASN A 1 97 ? 10.050 -15.338 -19.539 1.00 67.00 97 ASN A O 1
ATOM 791 N N . ALA A 1 98 ? 10.085 -13.162 -20.092 1.00 65.69 98 ALA A N 1
ATOM 792 C CA . ALA A 1 98 ? 8.700 -12.858 -19.709 1.00 65.69 98 ALA A CA 1
ATOM 793 C C . ALA A 1 98 ? 7.666 -13.826 -20.317 1.00 65.69 98 ALA A C 1
ATOM 795 O O . ALA A 1 98 ? 6.773 -14.300 -19.619 1.00 65.69 98 ALA A O 1
ATOM 796 N N . ALA A 1 99 ? 7.841 -14.203 -21.587 1.00 62.81 99 ALA A N 1
ATOM 797 C CA . ALA A 1 99 ? 6.912 -15.083 -22.299 1.00 62.81 99 ALA A CA 1
ATOM 798 C C . ALA A 1 99 ? 6.875 -16.533 -21.769 1.00 62.81 99 ALA A C 1
ATOM 800 O O . ALA A 1 99 ? 5.914 -17.254 -22.028 1.00 62.81 99 ALA A O 1
ATOM 801 N N . GLN A 1 100 ? 7.912 -16.982 -21.051 1.00 58.97 100 GLN A N 1
ATOM 802 C CA . GLN A 1 100 ? 8.002 -18.354 -20.535 1.00 58.97 100 GLN A CA 1
ATOM 803 C C . GLN A 1 100 ? 7.422 -18.487 -19.118 1.00 58.97 100 GLN A C 1
ATOM 805 O O . GLN A 1 100 ? 6.973 -19.568 -18.739 1.00 58.97 100 GLN A O 1
ATOM 810 N N . GLU A 1 101 ? 7.397 -17.402 -18.336 1.00 61.44 101 GLU A N 1
ATOM 811 C CA . GLU A 1 101 ? 6.934 -17.437 -16.943 1.00 61.44 101 GLU A CA 1
ATOM 812 C C . GLU A 1 101 ? 5.422 -17.217 -16.785 1.00 61.44 101 GLU A C 1
ATOM 814 O O . GLU A 1 101 ? 4.826 -17.819 -15.889 1.00 61.44 101 GLU A O 1
ATOM 819 N N . GLU A 1 102 ? 4.771 -16.465 -17.684 1.00 59.22 102 GLU A N 1
ATOM 820 C CA . GLU A 1 102 ? 3.307 -16.259 -17.669 1.00 59.22 102 GLU A CA 1
ATOM 821 C C . GLU A 1 102 ? 2.510 -17.576 -17.747 1.00 59.22 102 GLU A C 1
ATOM 823 O O . GLU A 1 102 ? 1.423 -17.690 -17.180 1.00 59.22 102 GLU A O 1
ATOM 828 N N . GLN A 1 103 ? 3.062 -18.613 -18.388 1.00 51.75 103 GLN A N 1
ATOM 829 C CA . GLN A 1 103 ? 2.424 -19.932 -18.484 1.00 51.75 103 GLN A CA 1
ATOM 830 C C . GLN A 1 103 ? 2.546 -20.767 -17.197 1.00 51.75 103 GLN A C 1
ATOM 832 O O . GLN A 1 103 ? 1.742 -21.675 -16.981 1.00 51.75 103 GLN A O 1
ATOM 837 N N . LYS A 1 104 ? 3.513 -20.471 -16.317 1.00 54.78 104 LYS A N 1
ATOM 838 C CA . LYS A 1 104 ? 3.781 -21.266 -15.104 1.00 54.78 104 LYS A CA 1
ATOM 839 C C . LYS A 1 104 ? 2.956 -20.802 -13.899 1.00 54.78 104 LYS A C 1
ATOM 841 O O . LYS A 1 104 ? 2.544 -21.627 -13.085 1.00 54.78 104 LYS A O 1
ATOM 846 N N . THR A 1 105 ? 2.676 -19.505 -13.785 1.00 51.56 105 THR A N 1
ATOM 847 C CA . THR A 1 105 ? 1.885 -18.922 -12.682 1.00 51.56 105 THR A CA 1
ATOM 848 C C . THR A 1 105 ? 0.380 -19.172 -12.805 1.00 51.56 105 THR A C 1
ATOM 850 O O . THR A 1 105 ? -0.306 -19.213 -11.786 1.00 51.56 105 THR A O 1
ATOM 853 N N . ALA A 1 106 ? -0.140 -19.439 -14.007 1.00 46.69 106 ALA A N 1
ATOM 854 C CA . ALA A 1 106 ? -1.558 -19.752 -14.220 1.00 46.69 106 ALA A CA 1
ATOM 855 C C . ALA A 1 106 ? -1.990 -21.148 -13.708 1.00 46.69 106 ALA A C 1
ATOM 857 O O . ALA A 1 106 ? -3.182 -21.389 -13.526 1.00 46.69 106 ALA A O 1
ATOM 858 N N . HIS A 1 107 ? -1.053 -22.070 -13.443 1.00 39.56 107 HIS A N 1
ATOM 859 C CA . HIS A 1 107 ? -1.357 -23.449 -13.021 1.00 39.56 107 HIS A CA 1
ATOM 860 C C . HIS A 1 107 ? -1.321 -23.666 -11.489 1.00 39.56 107 HIS A C 1
ATOM 862 O O . HIS A 1 107 ? -1.505 -24.785 -11.022 1.00 39.56 107 HIS A O 1
ATOM 868 N N . GLY A 1 108 ? -1.080 -22.616 -10.688 1.00 40.53 108 GLY A N 1
ATOM 869 C CA . GLY A 1 108 ? -0.781 -22.731 -9.251 1.00 40.53 108 GLY A CA 1
ATOM 870 C C . GLY A 1 108 ? -1.883 -22.348 -8.250 1.00 40.53 108 GLY A C 1
ATOM 871 O O . GLY A 1 108 ? -1.614 -22.377 -7.054 1.00 40.53 108 GLY A O 1
ATOM 872 N N . THR A 1 109 ? -3.098 -21.967 -8.666 1.00 39.22 109 THR A N 1
ATOM 873 C CA . THR A 1 109 ? -4.125 -21.422 -7.735 1.00 39.22 109 THR A CA 1
ATOM 874 C C . THR A 1 109 ? -5.348 -22.325 -7.522 1.00 39.22 109 THR A C 1
ATOM 876 O O . THR A 1 109 ? -6.417 -21.851 -7.158 1.00 39.22 109 THR A O 1
ATOM 879 N N . ALA A 1 110 ? -5.228 -23.643 -7.673 1.00 44.62 110 ALA A N 1
ATOM 880 C CA . ALA A 1 110 ? -6.334 -24.539 -7.328 1.00 44.62 110 ALA A CA 1
ATOM 881 C C . ALA A 1 110 ? -5.872 -25.832 -6.649 1.00 44.62 110 ALA A C 1
ATOM 883 O O . ALA A 1 110 ? -5.760 -26.851 -7.312 1.00 44.62 110 ALA A O 1
ATOM 884 N N . THR A 1 111 ? -5.726 -25.804 -5.321 1.00 32.59 111 THR A N 1
ATOM 885 C CA . THR A 1 111 ? -6.232 -26.882 -4.451 1.00 32.59 111 THR A CA 1
ATOM 886 C C . THR A 1 111 ? -6.648 -26.305 -3.103 1.00 32.59 111 THR A C 1
ATOM 888 O O . THR A 1 111 ? -5.846 -25.789 -2.329 1.00 32.59 111 THR A O 1
ATOM 891 N N . ASN A 1 112 ? -7.951 -26.377 -2.870 1.00 44.34 112 ASN A N 1
ATOM 892 C CA . ASN A 1 112 ? -8.637 -26.119 -1.621 1.00 44.34 112 ASN A CA 1
ATOM 893 C C . ASN A 1 112 ? -8.627 -27.437 -0.834 1.00 44.34 112 ASN A C 1
ATOM 895 O O . ASN A 1 112 ? -9.407 -28.316 -1.179 1.00 44.34 112 ASN A O 1
ATOM 899 N N . ASP A 1 113 ? -7.775 -27.585 0.182 1.00 37.47 113 ASP A N 1
ATOM 900 C CA . ASP A 1 113 ? -7.840 -28.726 1.106 1.00 37.47 113 ASP A CA 1
ATOM 901 C C . ASP A 1 113 ? -8.191 -28.234 2.509 1.00 37.47 113 ASP A C 1
ATOM 903 O O . ASP A 1 113 ? -7.351 -27.966 3.366 1.00 37.47 113 ASP A O 1
ATOM 907 N N . ARG A 1 114 ? -9.502 -28.117 2.727 1.00 38.75 114 ARG A N 1
ATOM 908 C CA . ARG A 1 114 ? -10.097 -28.230 4.055 1.00 38.75 114 ARG A CA 1
ATOM 909 C C . ARG A 1 114 ? -10.217 -29.716 4.374 1.00 38.75 114 ARG A C 1
ATOM 911 O O . ARG A 1 114 ? -11.051 -30.393 3.780 1.00 38.75 114 ARG A O 1
ATOM 918 N N . ASN A 1 115 ? -9.455 -30.201 5.346 1.00 35.41 115 ASN A N 1
ATOM 919 C CA . ASN A 1 115 ? -9.852 -31.380 6.107 1.00 35.41 115 ASN A CA 1
ATOM 920 C C . ASN A 1 115 ? -9.361 -31.253 7.556 1.00 35.41 115 ASN A C 1
ATOM 922 O O . ASN A 1 115 ? -8.191 -31.485 7.850 1.00 35.41 115 ASN A O 1
ATOM 926 N N . ASP A 1 116 ? -10.272 -30.853 8.441 1.00 35.22 116 ASP A N 1
ATOM 927 C CA . ASP A 1 116 ? -10.160 -31.022 9.890 1.00 35.22 116 ASP A CA 1
ATOM 928 C C . ASP A 1 116 ? -11.020 -32.231 10.285 1.00 35.22 116 ASP A C 1
ATOM 930 O O . ASP A 1 116 ? -12.165 -32.350 9.844 1.00 35.22 116 ASP A O 1
ATOM 934 N N . GLY A 1 117 ? -10.458 -33.144 11.081 1.00 31.98 117 GLY A N 1
ATOM 935 C CA . GLY A 1 117 ? -11.139 -34.380 11.464 1.00 31.98 117 GLY A CA 1
ATOM 936 C C . GLY A 1 117 ? -10.270 -35.493 12.058 1.00 31.98 117 GLY A C 1
ATOM 937 O O . GLY A 1 117 ? -10.327 -36.626 11.598 1.00 31.98 117 GLY A O 1
ATOM 938 N N . SER A 1 118 ? -9.489 -35.178 13.094 1.00 32.72 118 SER A N 1
ATOM 939 C CA . SER A 1 118 ? -9.296 -36.018 14.298 1.00 32.72 118 SER A CA 1
ATOM 940 C C . SER A 1 118 ? -8.865 -37.505 14.163 1.00 32.72 118 SER A C 1
ATOM 942 O O . SER A 1 118 ? -9.701 -38.394 14.008 1.00 32.72 118 SER A O 1
ATOM 944 N N . LYS A 1 119 ? -7.601 -37.830 14.505 1.00 34.19 119 LYS A N 1
ATOM 945 C CA . LYS A 1 119 ? -7.297 -38.982 15.394 1.00 34.19 119 LYS A CA 1
ATOM 946 C C . LYS A 1 119 ? -5.908 -38.897 16.049 1.00 34.19 119 LYS A C 1
ATOM 948 O O . LYS A 1 119 ? -4.917 -38.594 15.402 1.00 34.19 119 LYS A O 1
ATOM 953 N N . ALA A 1 120 ? -5.895 -39.155 17.357 1.00 36.91 120 ALA A N 1
ATOM 954 C CA . ALA A 1 120 ? -4.809 -38.981 18.328 1.00 36.91 120 ALA A CA 1
ATOM 955 C C . ALA A 1 120 ? -3.525 -39.820 18.080 1.00 36.91 120 ALA A C 1
ATOM 957 O O . ALA A 1 120 ? -3.595 -40.847 17.402 1.00 36.91 120 ALA A O 1
ATOM 958 N N . PRO A 1 121 ? -2.371 -39.444 18.684 1.00 41.28 121 PRO A N 1
ATOM 959 C CA . PRO A 1 121 ? -1.073 -40.084 18.455 1.00 41.28 121 PRO A CA 1
ATOM 960 C C . PRO A 1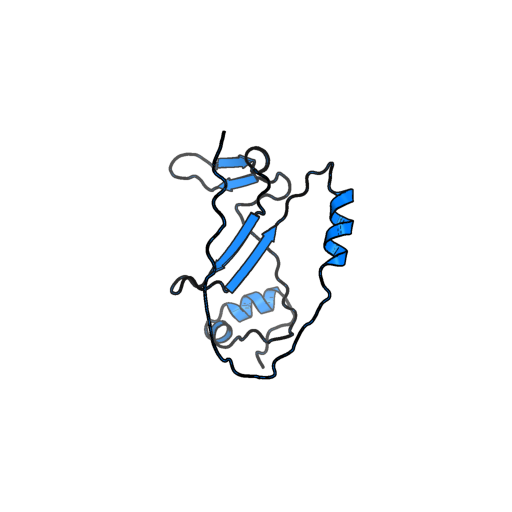 121 ? -0.785 -41.241 19.430 1.00 41.28 121 PRO A C 1
ATOM 962 O O . PRO A 1 121 ? -1.259 -41.244 20.569 1.00 41.28 121 PRO A O 1
ATOM 965 N N . LYS A 1 122 ? 0.047 -42.206 19.010 1.00 36.59 122 LYS A N 1
ATOM 966 C CA . LYS A 1 122 ? 0.690 -43.223 19.872 1.00 36.59 122 LYS A CA 1
ATOM 967 C C . LYS A 1 122 ? 1.954 -43.805 19.188 1.00 36.59 122 LYS A C 1
ATOM 969 O O . LYS A 1 122 ? 2.112 -43.590 17.992 1.00 36.59 122 LYS A O 1
ATOM 974 N N . PRO A 1 123 ? 2.887 -44.454 19.916 1.00 36.19 123 PRO A N 1
ATOM 975 C CA . PRO A 1 123 ? 4.204 -43.891 20.205 1.00 36.19 123 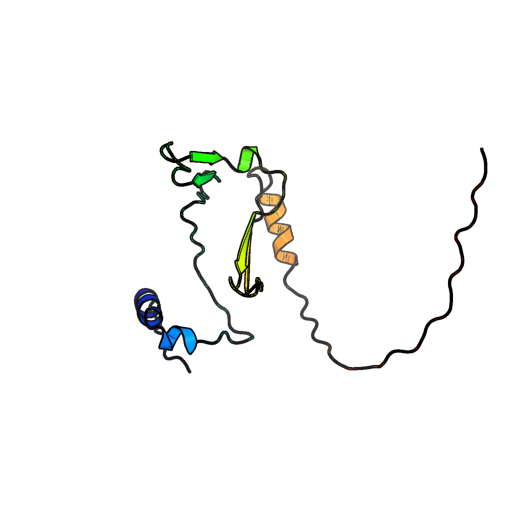PRO A CA 1
ATOM 976 C C . PRO A 1 123 ? 5.393 -44.651 19.579 1.00 36.19 123 PRO A C 1
ATOM 978 O O . PRO A 1 123 ? 5.266 -45.745 19.042 1.00 36.19 123 PRO A O 1
ATOM 981 N N . SER A 1 124 ? 6.553 -44.012 19.718 1.00 36.44 124 SER A N 1
ATOM 982 C CA . SER A 1 124 ? 7.937 -44.347 19.349 1.00 36.44 124 SER A CA 1
ATOM 983 C C . SER A 1 124 ? 8.484 -45.733 19.730 1.00 36.44 124 SER A C 1
ATOM 985 O O . SER A 1 124 ? 8.278 -46.169 20.860 1.00 36.44 124 SER A O 1
ATOM 987 N N . ALA A 1 125 ? 9.330 -46.304 18.853 1.00 40.72 125 ALA A N 1
ATOM 988 C CA . ALA A 1 125 ? 10.516 -47.134 19.158 1.00 40.72 125 ALA A CA 1
ATOM 989 C C . ALA A 1 125 ? 11.417 -47.261 17.884 1.00 40.72 125 ALA A C 1
ATOM 991 O O . ALA A 1 125 ? 10.974 -46.842 16.817 1.00 40.72 125 ALA A O 1
ATOM 992 N N . PRO A 1 126 ? 12.667 -47.766 17.943 1.00 40.50 126 PRO A N 1
ATOM 993 C CA . PRO A 1 126 ? 13.865 -46.940 18.087 1.00 40.50 126 PRO A CA 1
ATOM 994 C C . PRO A 1 126 ? 14.890 -47.058 16.938 1.00 40.50 126 PRO A C 1
ATOM 996 O O . PRO A 1 126 ? 14.938 -48.033 16.196 1.00 40.50 126 PRO A O 1
ATOM 999 N N . ASN A 1 127 ? 15.742 -46.031 16.894 1.00 40.97 127 ASN A N 1
ATOM 1000 C CA . ASN A 1 127 ? 17.026 -45.866 16.206 1.00 40.97 127 ASN A CA 1
ATOM 1001 C C . ASN A 1 127 ? 17.735 -47.165 15.750 1.00 40.97 127 ASN A C 1
ATOM 1003 O O . ASN A 1 127 ? 18.102 -47.994 16.584 1.00 40.97 127 ASN A O 1
ATOM 1007 N N . GLN A 1 128 ? 18.042 -47.270 14.453 1.00 40.00 128 GLN A N 1
ATOM 1008 C CA . GLN A 1 128 ? 19.127 -48.114 13.942 1.00 40.00 128 GLN A CA 1
ATOM 1009 C C . GLN A 1 128 ? 20.171 -47.218 13.274 1.00 40.00 128 GLN A C 1
ATOM 1011 O O . GLN A 1 128 ? 19.841 -46.356 12.463 1.00 40.00 128 GLN A O 1
ATOM 1016 N N . ALA A 1 129 ? 21.411 -47.392 13.727 1.00 46.56 129 ALA A N 1
ATOM 1017 C CA . ALA A 1 129 ? 22.599 -46.651 13.337 1.00 46.56 129 ALA A CA 1
ATOM 1018 C C . ALA A 1 129 ? 22.930 -46.821 11.839 1.00 46.56 129 ALA A C 1
ATOM 1020 O O . ALA A 1 129 ? 22.549 -47.837 11.251 1.00 46.56 129 ALA A O 1
ATOM 1021 N N . PRO A 1 130 ? 23.637 -45.856 11.221 1.00 49.84 130 PRO A N 1
ATOM 1022 C CA . PRO A 1 130 ? 24.153 -46.021 9.866 1.00 49.84 130 PRO A CA 1
ATOM 1023 C C . PRO A 1 130 ? 25.221 -47.131 9.827 1.00 49.84 130 PRO A C 1
ATOM 1025 O O . PRO A 1 130 ? 25.944 -47.292 10.812 1.00 49.84 130 PRO A O 1
ATOM 1028 N N . PRO A 1 131 ? 25.327 -47.899 8.729 1.00 47.44 131 PRO A N 1
ATOM 1029 C CA . PRO A 1 131 ? 26.428 -48.832 8.549 1.00 47.44 131 PRO A CA 1
ATOM 1030 C C . PRO A 1 131 ? 27.729 -48.074 8.257 1.00 47.44 131 PRO A C 1
ATOM 1032 O O . PRO A 1 131 ? 27.743 -47.127 7.470 1.00 47.44 131 PRO A O 1
ATOM 1035 N N . ASP A 1 132 ? 28.789 -48.517 8.928 1.00 45.72 132 ASP A N 1
ATOM 1036 C CA . ASP A 1 132 ? 30.181 -48.160 8.684 1.00 45.72 132 ASP A CA 1
ATOM 1037 C C . ASP A 1 132 ? 30.587 -48.575 7.258 1.00 45.72 132 ASP A C 1
ATOM 1039 O O . ASP A 1 132 ? 30.582 -49.765 6.945 1.00 45.72 132 ASP A O 1
ATOM 1043 N N . ASP A 1 133 ? 30.952 -47.606 6.415 1.00 48.44 133 ASP A N 1
ATOM 1044 C CA . ASP A 1 133 ? 31.737 -47.842 5.198 1.00 48.44 133 ASP A CA 1
ATOM 1045 C C . ASP A 1 133 ? 33.162 -47.335 5.455 1.00 48.44 133 ASP A C 1
ATOM 1047 O O . ASP A 1 133 ? 33.478 -46.150 5.326 1.00 48.44 133 ASP A O 1
ATOM 1051 N N . ASP A 1 134 ? 33.990 -48.279 5.883 1.00 47.41 134 ASP A N 1
ATOM 1052 C CA . ASP A 1 134 ? 35.438 -48.205 6.009 1.00 47.41 134 ASP A CA 1
ATOM 1053 C C . ASP A 1 134 ? 36.086 -48.701 4.692 1.00 47.41 134 ASP A C 1
ATOM 1055 O O . ASP A 1 134 ? 35.680 -49.744 4.174 1.00 47.41 134 ASP A O 1
ATOM 1059 N N . LEU A 1 135 ? 37.161 -48.007 4.266 1.00 42.34 135 LEU A N 1
ATOM 1060 C CA . LEU A 1 135 ? 38.255 -48.421 3.344 1.00 42.34 135 LEU A CA 1
ATOM 1061 C C . LEU A 1 135 ? 38.009 -48.217 1.825 1.00 42.34 135 LEU A C 1
ATOM 1063 O O . LEU A 1 135 ? 36.985 -48.635 1.296 1.00 42.34 135 LEU A O 1
ATOM 1067 N N . ASP A 1 136 ? 38.880 -47.579 1.025 1.00 43.78 136 ASP A N 1
ATOM 1068 C CA . ASP A 1 136 ? 40.321 -47.242 1.113 1.00 43.78 136 ASP A CA 1
ATOM 1069 C C . ASP A 1 136 ? 40.636 -45.793 0.671 1.00 43.78 136 ASP A C 1
ATOM 1071 O O . ASP A 1 136 ? 39.954 -45.277 -0.249 1.00 43.78 136 ASP A O 1
#

Foldseek 3Di:
DLPQDPDPVSNVVQVVDVVSVVPDDDDPPDDDDDDDDDPQADPVQRWGWDCDPPPDHIDTGRVVVVDPQAWDKDFDADPPPRHTDDIDTHGDDDPVCVVVVVVVVVVPPDDDDDDDDDDDDDDDDDDDDDDDDDDD

Secondary structure (DSSP, 8-state):
-----SSHHHHHHHTTSHHHHHT----TT---------TTEETTTTEEEE--SSSSS-EEEEGGGT--SPPEEEEEE-TTT--EEEEEEEPP--TTTHHHHHHHHTTSS-------------------PPPP----

=== Feature glossary ===
Legend for the data blocks above and below:

— What the protein is —

The amino-acid sequence is the protein's primary structure: the linear order of residues from the N-terminus to the C-terminus, written in one-letter code. Everything else here — the 3D coordinates, the secondary structure, the domain annotations — is ultimately a consequence of this string.

Functional annotations link the protein to curated databases. InterPro entries identify conserved domains and families by matching the sequence against member-database signatures (Pfam, PROSITE, CDD, …). Gene Ontology (GO) terms describe molecular function, biological process, and cellular component in a controlled vocabulary. CATH places the structure in a hierarchical fold classification (Class/Architecture/Topology/Homologous-superfamily). The organism is the source species.

— Where its atoms are —

Atomic coordinates in PDBx/mmCIF format — the same representation the Protein Data Bank distributes. Each line of the _atom_site loop places one backbone atom in Cartesian space (units: ångströms, origin: arbitrary).

The six renders are orthographic views along the three Cartesian axes in both directions. Representation (cartoon, sticks, or surface) and color scheme (sequence-rainbow or by-chain) vary across proteins so the training set covers all the common visualization conventions.

— Local backbone conformation —

Eight-state secondary structure (DSSP): H is the canonical α-helix, G the tighter 3₁₀-helix, I the wider π-helix; E/B are β-structure, T and S are turns and bends, and '-' is everything else. DSSP derives these from the pattern of main-chain N–H···O=C hydrogen bonds, not from the sequence.

Three-state secondary structure (P-SEA) collapses the eight DSSP classes into helix (a), strand (b), and coil (c). P-SEA assigns these from Cα geometry alone — distances and angles — without requiring backbone oxygens, so it works on any Cα trace.

φ (phi) and ψ (psi) are the two rotatable backbone dihedrals per residue: φ is the C(i-1)–N–Cα–C torsion, ψ is the N–Cα–C–N(i+1) torsion, both in degrees on (−180°, 180°]. α-helical residues cluster near (−60°, −45°); β-strand residues near (−120°, +130°). A Ramachandran plot is simply a scatter of (φ, ψ) for every residue.

— Global shape and packing —

The geometric summary reports three shape descriptors. Rg (radius of gyration) measures how spread out the Cα atoms are about their centre of mass; compact globular proteins have small Rg, elongated or unfolded ones large. Cα contacts (<8 Å, |i−j|>4) count long-range residue pairs in spatial proximity — high for tightly packed folds, near zero for rods or random coil. The bounding-box extents give the protein's footprint along x, y, z in Å.

SASA measures how much of the protein is reachable by solvent. It is computed by rolling a water-sized probe over the atomic surface and summing the exposed area (Å²). Per-residue SASA distinguishes core (buried, low SASA) from surface (exposed, high SASA) residues; total SASA is a whole-molecule size measure.

Plot images: a contact map (which residues are close in 3D, as an N×N binary image), a Ramachandran scatter (backbone torsion angles, revealing secondary-structure composition at a glance), and — for AlphaFold structures — a PAE heatmap (pairwise prediction confidence).

— Structural neighborhood —

A 3Di character summarizes, for each residue, the relative orientation of the Cα frame of its nearest spatial neighbor. Because it encodes fold topology rather than chemistry, 3Di alignments detect remote structural similarity that sequence alignment misses.

The Foldseek neighbor list gives the closest experimentally determined structures in the PDB, ranked by structural alignment. TM-score near 1 means near-identical fold; near 0.3 means only rough topology match. This is how one finds what a novel AlphaFold prediction most resembles in the solved-structure universe.

— Confidence and disorder —

For AlphaFold models, the B-factor field carries pLDDT — the model's own estimate of local accuracy on a 0–100 scale. Regions with pLDDT<50 should be treated as essentially unmodeled; they often correspond to intrinsically disordered segments.

Crystallographic B-factors measure how much each atom's electron density is smeared out, in Å². They rise in mobile loops and surface residues and fall in the buried interior. In AlphaFold models this column is repurposed to hold pLDDT instead.

Predicted Aligned Error (PAE) is an AlphaFold confidence matrix: entry (i, j) is the expected error in the position of residue j, in ångströms, when the prediction is superimposed on the true structure at residue i. Low PAE within a block of residues means that block is internally rigid and well-predicted; high PAE between two blocks means their relative placement is uncertain even if each block individually is confident.